Protein AF-A0AAV4INQ1-F1 (afdb_monomer_lite)

Foldseek 3Di:
DDDDDDPPDDDPDDDPDCLLQAWDDWPPQWDDPDRNDIAGHDPDDAKDFAIHRPDDDDDDDDDDDDDDDPVRCPQWRKDWDFDPPQDGMDSGNDNRAQCCQGGWIQGPNVCWTHHVNDTDRDPPPPPPPPPDD

Structure (mmCIF, N/CA/C/O backbone):
data_AF-A0AAV4INQ1-F1
#
_entry.id   AF-A0AAV4INQ1-F1
#
loop_
_atom_site.group_PDB
_atom_site.id
_atom_site.type_symbol
_atom_site.label_atom_id
_atom_site.label_alt_id
_atom_site.label_comp_id
_atom_site.label_asym_id
_atom_site.label_entity_id
_atom_site.label_seq_id
_atom_site.pdbx_PDB_ins_code
_atom_site.Cartn_x
_atom_site.Cartn_y
_atom_site.Cartn_z
_atom_site.occupancy
_atom_site.B_iso_or_equiv
_atom_site.auth_seq_id
_atom_site.auth_comp_id
_atom_site.auth_asym_id
_atom_site.auth_atom_id
_atom_site.pdbx_PDB_model_num
ATOM 1 N N . MET A 1 1 ? -15.181 -29.969 33.928 1.00 48.62 1 MET A N 1
ATOM 2 C CA . MET A 1 1 ? -15.415 -28.558 33.543 1.00 48.62 1 MET A CA 1
ATOM 3 C C . MET A 1 1 ? -14.332 -28.160 32.555 1.00 48.62 1 MET A C 1
ATOM 5 O O . MET A 1 1 ? -13.184 -28.479 32.823 1.00 48.62 1 MET A O 1
ATOM 9 N N . LYS A 1 2 ? -14.670 -27.547 31.413 1.00 56.66 2 LYS A N 1
ATOM 10 C CA . LYS A 1 2 ? -13.662 -26.930 30.534 1.00 56.66 2 LYS A CA 1
ATOM 11 C C . LYS A 1 2 ? -13.287 -25.576 31.133 1.00 56.66 2 LYS A C 1
ATOM 13 O O . LYS A 1 2 ? -14.188 -24.839 31.527 1.00 56.66 2 LYS A O 1
ATOM 18 N N . GLU A 1 3 ? -11.996 -25.284 31.237 1.00 66.19 3 GLU A N 1
ATOM 19 C CA . GLU A 1 3 ? -11.532 -23.967 31.675 1.00 66.19 3 GLU A CA 1
ATOM 20 C C . GLU A 1 3 ? -12.057 -22.870 30.733 1.00 66.19 3 GLU A C 1
ATOM 22 O O . GLU A 1 3 ? -12.181 -23.105 29.524 1.00 66.19 3 GLU A O 1
ATOM 27 N N . PRO A 1 4 ? -12.407 -21.686 31.266 1.00 72.81 4 PRO A N 1
ATOM 28 C CA . PRO A 1 4 ? -12.850 -20.572 30.447 1.00 72.81 4 PRO A CA 1
ATOM 29 C C . PRO A 1 4 ? -11.717 -20.125 29.523 1.00 72.81 4 PRO A C 1
ATOM 31 O O . PRO A 1 4 ? -10.569 -19.976 29.939 1.00 72.81 4 PRO A O 1
ATOM 34 N N . VAL A 1 5 ? -12.061 -19.900 28.256 1.00 66.94 5 VAL A N 1
ATOM 35 C CA . VAL A 1 5 ? -11.129 -19.402 27.244 1.00 66.94 5 VAL A CA 1
ATOM 36 C C . VAL A 1 5 ? -10.554 -18.062 27.728 1.00 66.94 5 VAL A C 1
ATOM 38 O O . VAL A 1 5 ? -11.329 -17.139 27.993 1.00 66.94 5 VAL A O 1
ATOM 41 N N . PRO A 1 6 ? -9.223 -17.926 27.872 1.00 73.44 6 PRO A N 1
ATOM 42 C CA . PRO A 1 6 ? -8.619 -16.681 28.319 1.00 73.44 6 PRO A CA 1
ATOM 43 C C . PRO A 1 6 ? -8.986 -15.499 27.416 1.00 73.44 6 PRO A C 1
ATOM 45 O O . PRO A 1 6 ? -9.031 -15.636 26.196 1.00 73.44 6 PRO A O 1
ATOM 48 N N . MET A 1 7 ? -9.145 -14.309 28.002 1.00 60.28 7 MET A N 1
ATOM 49 C CA . MET A 1 7 ? -9.526 -13.060 27.310 1.00 60.28 7 MET A CA 1
ATOM 50 C C . MET A 1 7 ? -8.596 -12.647 26.149 1.00 60.28 7 MET A C 1
ATOM 52 O O . MET A 1 7 ? -8.929 -11.757 25.370 1.00 60.28 7 MET A O 1
ATOM 56 N N . TRP A 1 8 ? -7.412 -13.253 26.044 1.00 64.12 8 TRP A N 1
ATOM 57 C CA . TRP A 1 8 ? -6.450 -13.011 24.968 1.00 64.12 8 TRP A CA 1
ATOM 58 C C . TRP A 1 8 ? -6.612 -13.959 23.769 1.00 64.12 8 TRP A C 1
ATOM 60 O O . TRP A 1 8 ? -5.996 -13.720 22.730 1.00 64.12 8 TRP A O 1
ATOM 70 N N . ILE A 1 9 ? -7.441 -15.002 23.878 1.00 61.09 9 ILE A N 1
ATOM 71 C CA . ILE A 1 9 ? -7.803 -15.874 22.759 1.00 61.09 9 ILE A CA 1
ATOM 72 C C . ILE A 1 9 ? -9.001 -15.2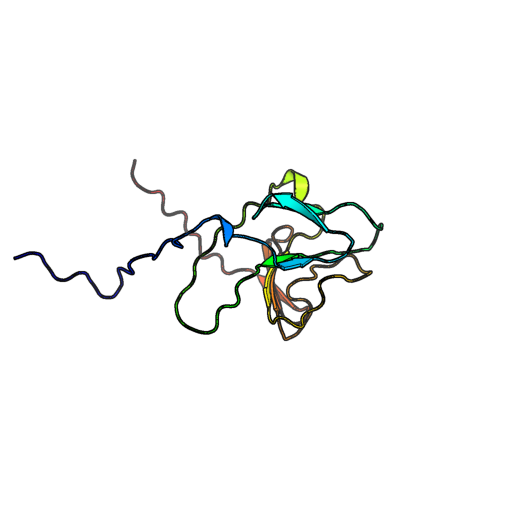47 22.046 1.00 61.09 9 ILE A C 1
ATOM 74 O O . ILE A 1 9 ? -10.152 -15.368 22.461 1.00 61.09 9 ILE A O 1
ATOM 78 N N . TYR A 1 10 ? -8.716 -14.555 20.948 1.00 61.41 10 TYR A N 1
ATOM 79 C CA . TYR A 1 10 ? -9.739 -14.033 20.054 1.00 61.41 10 TYR A CA 1
ATOM 80 C C . TYR A 1 10 ? -10.161 -15.141 19.088 1.00 61.41 10 TYR A C 1
ATOM 82 O O . TYR A 1 10 ? -9.317 -15.754 18.435 1.00 61.41 10 TYR A O 1
ATOM 90 N N . THR A 1 11 ? -11.466 -15.387 18.960 1.00 61.94 11 THR A N 1
ATOM 91 C CA . THR A 1 11 ? -11.973 -16.173 17.829 1.00 61.94 11 THR A CA 1
ATOM 92 C C . THR A 1 11 ? -11.789 -15.325 16.578 1.00 61.94 11 THR A C 1
ATOM 94 O O . THR A 1 11 ? -12.476 -14.317 16.407 1.00 61.94 11 THR A O 1
ATOM 97 N N . ALA A 1 12 ? -10.836 -15.696 15.723 1.00 60.94 12 ALA A N 1
ATOM 98 C CA . ALA A 1 12 ? -10.724 -15.100 14.404 1.00 60.94 12 ALA A CA 1
ATOM 99 C C . ALA A 1 12 ? -11.982 -15.480 13.617 1.00 60.94 12 ALA A C 1
ATOM 101 O O . ALA A 1 12 ? -12.168 -16.640 13.251 1.00 60.94 12 ALA A O 1
ATOM 102 N N . LYS A 1 13 ? -12.871 -14.511 13.393 1.00 65.19 13 LYS A N 1
ATOM 103 C CA . LYS A 1 13 ? -13.939 -14.678 12.414 1.00 65.19 13 LYS A CA 1
ATOM 104 C C . LYS A 1 13 ? -13.294 -14.572 11.041 1.00 65.19 13 LYS A C 1
ATOM 106 O O . LYS A 1 13 ? -12.927 -13.479 10.613 1.00 65.19 13 LYS A O 1
ATOM 111 N N . LEU A 1 14 ? -13.083 -15.717 10.403 1.00 63.50 14 LEU A N 1
ATOM 112 C CA . LEU A 1 14 ? -12.772 -15.740 8.982 1.00 63.50 14 LEU A CA 1
ATOM 113 C C . LEU A 1 14 ? -14.013 -15.227 8.242 1.00 63.50 14 LEU A C 1
ATOM 115 O O . LEU A 1 14 ? -15.119 -15.578 8.651 1.00 63.50 14 LEU A O 1
ATOM 119 N N . PRO A 1 15 ? -13.875 -14.368 7.224 1.00 64.56 15 PRO A N 1
ATOM 120 C CA . PRO A 1 15 ? -15.049 -13.845 6.541 1.00 64.56 15 PRO A CA 1
ATOM 121 C C . PRO A 1 15 ? -15.823 -14.970 5.853 1.00 64.56 15 PRO A C 1
ATOM 123 O O . PRO A 1 15 ? -15.225 -15.895 5.303 1.00 64.56 15 PRO A O 1
ATOM 126 N N . ASP A 1 16 ? -17.149 -14.858 5.880 1.00 66.50 16 ASP A N 1
ATOM 127 C CA . ASP A 1 16 ? -18.061 -15.933 5.483 1.00 66.50 16 ASP A CA 1
ATOM 128 C C . ASP A 1 16 ? -18.073 -16.197 3.959 1.00 66.50 16 ASP A C 1
ATOM 130 O O . ASP A 1 16 ? -18.470 -17.279 3.531 1.00 66.50 16 ASP A O 1
ATOM 134 N N . ASP A 1 17 ? -17.607 -15.240 3.135 1.00 72.69 17 ASP A N 1
ATOM 135 C CA . ASP A 1 17 ? -17.537 -15.364 1.669 1.00 72.69 17 ASP A CA 1
ATOM 136 C C . ASP A 1 17 ? -16.263 -14.717 1.066 1.00 72.69 17 ASP A C 1
ATOM 138 O O . ASP A 1 17 ? -16.128 -13.483 1.066 1.00 72.69 17 ASP A O 1
ATOM 142 N N . PRO A 1 18 ? -15.351 -15.515 0.470 1.00 67.94 18 PRO A N 1
ATOM 143 C CA . PRO A 1 18 ? -14.170 -15.031 -0.246 1.00 67.94 18 PRO A CA 1
ATOM 144 C C . PRO A 1 18 ? -14.460 -14.067 -1.408 1.00 67.94 18 PRO A C 1
ATOM 146 O O . PRO A 1 18 ? -13.568 -13.327 -1.816 1.00 67.94 18 PRO A O 1
ATOM 149 N N . SER A 1 19 ? -15.678 -14.022 -1.956 1.00 69.06 19 SER A N 1
ATOM 150 C CA . SER A 1 19 ? -16.049 -13.089 -3.034 1.00 69.06 19 SER A CA 1
ATOM 151 C C . SER A 1 19 ? -16.009 -11.614 -2.594 1.00 69.06 19 SER A C 1
ATOM 153 O O . SER A 1 19 ? -15.830 -10.703 -3.414 1.00 69.06 19 SER A O 1
ATOM 155 N N . ASN A 1 20 ? -16.100 -11.368 -1.282 1.00 74.50 20 ASN A N 1
ATOM 156 C CA . ASN A 1 20 ? -15.942 -10.044 -0.684 1.00 74.50 20 ASN A CA 1
ATOM 157 C C . ASN A 1 20 ? -14.477 -9.629 -0.527 1.00 74.50 20 ASN A C 1
ATOM 159 O O . ASN A 1 20 ? -14.196 -8.462 -0.248 1.00 74.50 20 ASN A O 1
ATOM 163 N N . HIS A 1 21 ? -13.536 -10.551 -0.744 1.00 81.38 21 HIS A N 1
ATOM 164 C CA . HIS A 1 21 ? -12.112 -10.299 -0.594 1.00 81.38 21 HIS A CA 1
ATOM 165 C C . HIS A 1 21 ? -11.545 -9.635 -1.845 1.00 81.38 21 HIS A C 1
ATOM 167 O O . HIS A 1 21 ? -10.839 -10.269 -2.630 1.00 81.38 21 HIS A O 1
ATOM 173 N N . LYS A 1 22 ? -11.871 -8.354 -2.046 1.00 88.00 22 LYS A N 1
ATOM 174 C CA . LYS A 1 22 ? -11.442 -7.618 -3.234 1.00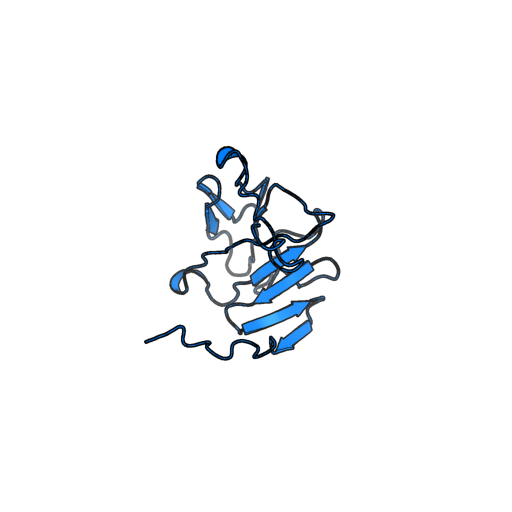 88.00 22 LYS A CA 1
ATOM 175 C C . LYS A 1 22 ? -10.996 -6.188 -2.996 1.00 88.00 22 LYS A C 1
ATOM 177 O O . LYS A 1 22 ? -11.351 -5.550 -2.010 1.00 88.00 22 LYS A O 1
ATOM 182 N N . PHE A 1 23 ? -10.229 -5.674 -3.950 1.00 91.69 23 PHE A N 1
ATOM 183 C CA . PHE A 1 23 ? -9.929 -4.248 -4.057 1.00 91.69 23 PHE A CA 1
ATOM 184 C C . PHE A 1 23 ? -11.149 -3.489 -4.605 1.00 91.69 23 PHE A C 1
ATOM 186 O O . PHE A 1 23 ? -11.872 -4.018 -5.449 1.00 91.69 23 PHE A O 1
ATOM 193 N N . ALA A 1 24 ? -11.387 -2.261 -4.129 1.00 88.88 24 ALA A N 1
ATOM 194 C CA . ALA A 1 24 ? -12.478 -1.403 -4.626 1.00 88.88 24 ALA A CA 1
ATOM 195 C C . ALA A 1 24 ? -12.005 -0.087 -5.245 1.00 88.88 24 ALA A C 1
ATOM 197 O O . ALA A 1 24 ? -12.759 0.537 -5.984 1.00 88.88 24 ALA A O 1
ATOM 198 N N . ALA A 1 25 ? -10.778 0.342 -4.954 1.00 94.25 25 ALA A N 1
ATOM 199 C CA . ALA A 1 25 ? -10.218 1.555 -5.530 1.00 94.25 25 ALA A CA 1
ATOM 200 C C . ALA A 1 25 ? -8.782 1.296 -5.979 1.00 94.25 25 ALA A C 1
ATOM 202 O O . ALA A 1 25 ? -7.999 0.682 -5.259 1.00 94.25 25 ALA A O 1
ATOM 203 N N . MET A 1 26 ? -8.443 1.742 -7.181 1.00 95.38 26 MET A N 1
ATOM 204 C CA . MET A 1 26 ? -7.156 1.509 -7.832 1.00 95.38 26 MET A CA 1
ATOM 205 C C . MET A 1 26 ? -6.834 2.719 -8.705 1.00 95.38 26 MET A C 1
ATOM 207 O O . MET A 1 26 ? -7.743 3.284 -9.314 1.00 95.38 26 MET A O 1
ATOM 211 N N . SER A 1 27 ? -5.570 3.136 -8.769 1.00 95.88 27 SER A N 1
ATOM 212 C CA . SER A 1 27 ? -5.161 4.094 -9.800 1.00 95.88 27 SER A CA 1
ATOM 213 C C . SER A 1 27 ? -5.180 3.456 -11.191 1.00 95.88 27 SER A C 1
ATOM 215 O O . SER A 1 27 ? -5.215 2.234 -11.332 1.00 95.88 27 SER A O 1
ATOM 217 N N . SER A 1 28 ? -5.101 4.284 -12.235 1.00 93.94 28 SER A N 1
ATOM 218 C CA . SER A 1 28 ? -5.029 3.828 -13.630 1.00 93.94 28 SER A CA 1
ATOM 219 C C . SER A 1 28 ? -3.784 2.989 -13.950 1.00 93.94 28 SER A C 1
ATOM 221 O O . SER A 1 28 ? -3.787 2.256 -14.935 1.00 93.94 28 SER A O 1
ATOM 223 N N . GLY A 1 29 ? -2.731 3.070 -13.128 1.00 94.50 29 GLY A N 1
ATOM 224 C CA . GLY A 1 29 ? -1.537 2.229 -13.241 1.00 94.50 29 GLY A CA 1
ATOM 225 C C . GLY A 1 29 ? -1.657 0.856 -12.579 1.00 94.50 29 GLY A C 1
ATOM 226 O O . GLY A 1 29 ? -0.702 0.083 -12.608 1.00 94.50 29 GLY A O 1
ATOM 227 N N . MET A 1 30 ? -2.799 0.516 -11.979 1.00 95.56 30 MET A N 1
ATOM 228 C CA . MET A 1 30 ? -3.034 -0.791 -11.363 1.00 95.56 30 MET A CA 1
ATOM 229 C C . MET A 1 30 ? -4.000 -1.625 -12.203 1.00 95.56 30 MET A C 1
ATOM 231 O O . MET A 1 30 ? -5.027 -1.144 -12.674 1.00 95.56 30 MET A O 1
ATOM 235 N N . GLN A 1 31 ? -3.684 -2.906 -12.342 1.00 94.88 31 GLN A N 1
ATOM 236 C CA . GLN A 1 31 ? -4.503 -3.903 -13.013 1.00 94.88 31 GLN A CA 1
ATOM 237 C C . GLN A 1 31 ? -4.928 -4.973 -12.008 1.00 94.88 31 GLN A C 1
ATOM 239 O O . GLN A 1 31 ? -4.097 -5.553 -11.307 1.00 94.88 31 GLN A O 1
ATOM 244 N N . GLN A 1 32 ? -6.224 -5.270 -11.962 1.00 93.69 32 GLN A N 1
ATOM 245 C CA . GLN A 1 32 ? -6.740 -6.392 -11.188 1.00 93.69 32 GLN A CA 1
ATOM 246 C C . GLN A 1 32 ? -6.538 -7.699 -11.958 1.00 93.69 32 GLN A C 1
ATOM 248 O O . GLN A 1 32 ? -6.953 -7.816 -13.108 1.00 93.69 32 GLN A O 1
ATOM 253 N N . LEU A 1 33 ? -5.886 -8.671 -11.320 1.00 93.75 33 LEU A N 1
ATOM 254 C CA . LEU A 1 33 ? -5.613 -9.999 -11.887 1.00 93.75 33 LEU A CA 1
ATOM 255 C C . LEU A 1 33 ? -6.497 -11.092 -11.270 1.00 93.75 33 LEU A C 1
ATOM 257 O O . LEU A 1 33 ? -6.649 -12.166 -11.840 1.00 93.75 33 LEU A O 1
ATOM 261 N N . GLY A 1 34 ? -7.084 -10.819 -10.106 1.00 89.81 34 GLY A N 1
ATOM 262 C CA . GLY A 1 34 ? -8.027 -11.690 -9.411 1.00 89.81 34 GLY A CA 1
ATOM 263 C C . GLY A 1 34 ? -8.768 -10.914 -8.319 1.00 89.81 34 GLY A C 1
ATOM 264 O O . GLY A 1 34 ? -8.512 -9.719 -8.153 1.00 89.81 34 GLY A O 1
ATOM 265 N N . PRO A 1 35 ? -9.660 -11.553 -7.540 1.00 84.56 35 PRO A N 1
ATOM 266 C CA . PRO A 1 35 ? -10.438 -10.861 -6.511 1.00 84.56 35 PRO A CA 1
ATOM 267 C C . PRO A 1 35 ? -9.543 -10.044 -5.568 1.00 84.56 35 PRO A C 1
ATOM 269 O O . PRO A 1 35 ? -9.683 -8.826 -5.486 1.00 84.56 35 PRO A O 1
ATOM 272 N N . ASN A 1 36 ? -8.522 -10.685 -5.000 1.00 89.31 36 ASN A N 1
ATOM 273 C CA . ASN A 1 36 ? -7.561 -10.132 -4.042 1.00 89.31 36 ASN A CA 1
ATOM 274 C C . ASN A 1 36 ? -6.143 -9.960 -4.620 1.00 89.31 36 ASN A C 1
ATOM 276 O O . ASN A 1 36 ? -5.186 -9.837 -3.859 1.00 89.31 36 ASN A O 1
ATOM 280 N N . THR A 1 37 ? -5.987 -9.980 -5.945 1.00 93.56 37 THR A N 1
ATOM 281 C CA . THR A 1 37 ? -4.674 -9.899 -6.602 1.00 93.56 37 THR A CA 1
ATOM 282 C C . THR A 1 37 ? -4.648 -8.733 -7.576 1.00 93.56 37 THR A C 1
ATOM 284 O O . THR A 1 37 ? -5.487 -8.638 -8.473 1.00 93.56 37 THR A O 1
ATOM 287 N N . VAL A 1 38 ? -3.655 -7.862 -7.419 1.00 95.50 38 VAL A N 1
ATOM 288 C CA . VAL A 1 38 ? -3.404 -6.720 -8.301 1.00 95.50 38 VAL A CA 1
ATOM 289 C C . VAL A 1 38 ? -1.946 -6.720 -8.736 1.00 95.50 38 VAL A C 1
ATOM 291 O O . VAL A 1 38 ? -1.065 -7.141 -7.989 1.00 95.50 38 VAL A O 1
ATOM 294 N N . ALA A 1 39 ? -1.691 -6.218 -9.935 1.00 95.06 39 ALA A N 1
ATOM 295 C CA . ALA A 1 39 ? -0.354 -5.938 -10.426 1.00 95.06 39 ALA A CA 1
ATOM 296 C C . ALA A 1 39 ? -0.294 -4.507 -10.937 1.00 95.06 39 ALA A C 1
ATOM 298 O O . ALA A 1 39 ? -1.266 -3.973 -11.469 1.00 95.06 39 ALA A O 1
ATOM 299 N N . ARG A 1 40 ? 0.869 -3.881 -10.794 1.00 93.25 40 ARG A N 1
ATOM 300 C CA . ARG A 1 40 ? 1.106 -2.588 -11.420 1.00 93.25 40 ARG A CA 1
ATOM 301 C C . ARG A 1 40 ? 1.369 -2.791 -12.912 1.00 93.25 40 ARG A C 1
ATOM 303 O O . ARG A 1 40 ? 2.281 -3.531 -13.276 1.00 93.25 40 ARG A O 1
ATOM 310 N N . HIS A 1 41 ? 0.618 -2.102 -13.762 1.00 89.38 41 HIS A N 1
ATOM 311 C CA . HIS A 1 41 ? 0.896 -1.977 -15.187 1.00 89.38 41 HIS A CA 1
ATOM 312 C C . HIS A 1 41 ? 1.649 -0.660 -15.420 1.00 89.38 41 HIS A C 1
ATOM 314 O O . HIS A 1 41 ? 1.250 0.395 -14.935 1.00 89.38 41 HIS A O 1
ATOM 320 N N . ARG A 1 42 ? 2.808 -0.710 -16.085 1.00 75.81 42 ARG A N 1
ATOM 321 C CA . ARG A 1 42 ? 3.731 0.433 -16.140 1.00 75.81 42 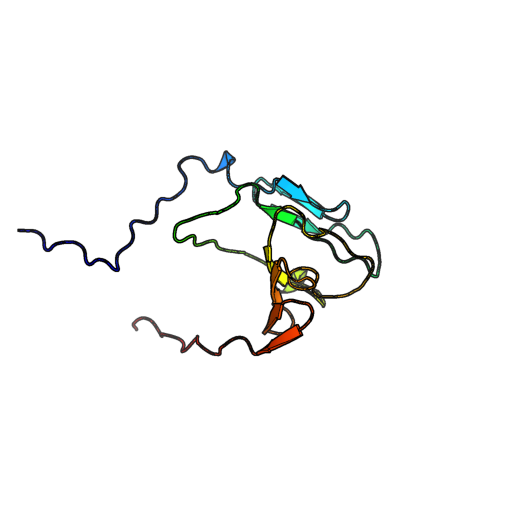ARG A CA 1
ATOM 322 C C . ARG A 1 42 ? 3.165 1.556 -17.018 1.00 75.81 42 ARG A C 1
ATOM 324 O O . ARG A 1 42 ? 3.260 1.480 -18.236 1.00 75.81 42 ARG A O 1
ATOM 331 N N . THR A 1 43 ? 2.661 2.618 -16.396 1.00 74.25 43 THR A N 1
ATOM 332 C CA . THR A 1 43 ? 2.122 3.807 -17.088 1.00 74.25 43 THR A CA 1
ATOM 333 C C . THR A 1 43 ? 3.147 4.924 -17.277 1.00 74.25 43 THR A C 1
ATOM 335 O O . THR A 1 43 ? 3.058 5.677 -18.241 1.00 74.25 43 THR A O 1
ATOM 338 N N . GLY A 1 44 ? 4.165 5.000 -16.414 1.00 82.81 44 GLY A N 1
ATOM 339 C CA . GLY A 1 44 ? 5.172 6.060 -16.454 1.00 82.81 44 GLY A CA 1
ATOM 340 C C . GLY A 1 44 ? 6.419 5.746 -15.628 1.00 82.81 44 GLY A C 1
ATOM 341 O O . GLY A 1 44 ? 6.418 4.874 -14.754 1.00 82.81 44 GLY A O 1
ATOM 342 N N . LYS A 1 45 ? 7.525 6.446 -15.927 1.00 81.81 45 LYS A N 1
ATOM 343 C CA . LYS A 1 45 ? 8.831 6.249 -15.264 1.00 81.81 45 LYS A CA 1
ATOM 344 C C . LYS A 1 45 ? 8.825 6.697 -13.799 1.00 81.81 45 LYS A C 1
ATOM 346 O O . LYS A 1 45 ? 9.517 6.083 -12.994 1.00 81.81 45 LYS A O 1
ATOM 351 N N . PHE A 1 46 ? 8.075 7.750 -13.481 1.00 89.00 46 PHE A N 1
ATOM 352 C CA . PHE A 1 46 ? 8.024 8.352 -12.144 1.00 89.00 46 PHE A CA 1
ATOM 353 C C . PHE A 1 46 ? 6.690 8.145 -11.433 1.00 89.00 46 PHE A C 1
ATOM 355 O O . PHE A 1 46 ? 6.551 8.563 -10.289 1.00 89.00 46 PHE A O 1
ATOM 362 N N . ASP A 1 47 ? 5.731 7.493 -12.081 1.00 93.25 47 ASP A N 1
ATOM 363 C CA . ASP A 1 47 ? 4.438 7.222 -11.472 1.00 93.25 47 ASP A CA 1
ATOM 364 C C . ASP A 1 47 ? 4.599 6.200 -10.346 1.00 93.25 47 ASP A C 1
ATOM 366 O O . ASP A 1 47 ? 5.228 5.151 -10.527 1.00 93.25 47 ASP A O 1
ATOM 370 N N . THR A 1 48 ? 4.000 6.506 -9.200 1.00 95.06 48 THR A N 1
ATOM 371 C CA . THR A 1 48 ? 3.760 5.549 -8.123 1.00 95.06 48 THR A CA 1
ATOM 372 C C . THR A 1 48 ? 2.259 5.342 -8.005 1.00 95.06 48 THR A C 1
ATOM 374 O O . THR A 1 48 ? 1.504 6.309 -7.949 1.00 95.06 48 THR A O 1
ATOM 377 N N . ASP A 1 49 ? 1.844 4.083 -7.937 1.00 96.31 49 ASP A N 1
ATOM 378 C CA . ASP A 1 49 ? 0.453 3.650 -8.018 1.00 96.31 49 ASP A CA 1
ATOM 379 C C . ASP A 1 49 ? 0.075 2.801 -6.807 1.00 96.31 49 ASP A C 1
ATOM 381 O O . ASP A 1 49 ? 0.921 2.110 -6.233 1.00 96.31 49 ASP A O 1
ATOM 385 N N . ALA A 1 50 ? -1.196 2.846 -6.418 1.00 96.69 50 ALA A N 1
ATOM 386 C CA . ALA A 1 50 ? -1.728 2.093 -5.296 1.00 96.69 50 ALA A CA 1
ATOM 387 C C . ALA A 1 50 ? -3.128 1.542 -5.580 1.00 96.69 50 ALA A C 1
ATOM 389 O O . ALA A 1 50 ? -3.898 2.050 -6.399 1.00 96.69 50 ALA A O 1
ATOM 390 N N . ALA A 1 51 ? -3.455 0.499 -4.827 1.00 96.56 51 ALA A N 1
ATOM 391 C CA . ALA A 1 51 ? -4.774 -0.099 -4.739 1.00 96.56 51 ALA A CA 1
ATOM 392 C C . ALA A 1 51 ? -5.222 -0.102 -3.272 1.00 96.56 51 ALA A C 1
ATOM 394 O O . ALA A 1 51 ? -4.397 -0.240 -2.367 1.00 96.56 51 ALA A O 1
ATOM 395 N N . ARG A 1 52 ? -6.527 0.029 -3.030 1.00 96.25 52 ARG A N 1
ATOM 396 C CA . ARG A 1 52 ? -7.144 -0.033 -1.705 1.00 96.25 52 ARG A CA 1
ATOM 397 C C . ARG A 1 52 ? -8.191 -1.134 -1.648 1.00 96.25 52 ARG A C 1
ATOM 399 O O . ARG A 1 52 ? -8.995 -1.310 -2.569 1.00 96.25 52 ARG A O 1
ATOM 406 N N . TRP A 1 53 ? -8.155 -1.865 -0.541 1.00 94.19 53 TRP A N 1
ATOM 407 C CA . TRP A 1 53 ? -9.150 -2.870 -0.205 1.00 94.19 53 TRP A CA 1
ATOM 408 C C . TRP A 1 53 ? -10.566 -2.290 -0.182 1.00 94.19 53 TRP A C 1
ATOM 410 O O . TRP A 1 53 ? -10.744 -1.101 0.083 1.00 94.19 53 TRP A O 1
ATOM 420 N N . LYS A 1 54 ? -11.561 -3.132 -0.469 1.00 91.00 54 LYS A N 1
ATOM 421 C CA . LYS A 1 54 ? -12.974 -2.749 -0.491 1.00 91.00 54 LYS A CA 1
ATOM 422 C C . LYS A 1 54 ? -13.508 -2.349 0.874 1.00 91.00 54 LYS A C 1
ATOM 424 O O . LYS A 1 54 ? -14.206 -1.347 0.978 1.00 91.00 54 LYS A O 1
ATOM 429 N N . GLU A 1 55 ? -13.200 -3.142 1.889 1.00 87.56 55 GLU A N 1
ATOM 430 C CA . GLU A 1 55 ? -13.786 -2.967 3.213 1.00 87.56 55 GLU A CA 1
ATOM 431 C C . GLU A 1 55 ? -12.958 -1.997 4.062 1.00 87.56 55 GLU A C 1
ATOM 433 O O . GLU A 1 55 ? -11.734 -2.118 4.166 1.00 87.56 55 GLU A O 1
ATOM 438 N N . GLY A 1 56 ? -13.646 -1.034 4.674 1.00 90.12 56 GLY A N 1
ATOM 439 C CA . GLY A 1 56 ? -13.085 -0.138 5.678 1.00 90.12 56 GLY A CA 1
ATOM 440 C C . GLY A 1 56 ? -13.336 -0.674 7.085 1.00 90.12 56 GLY A C 1
ATOM 441 O O . GLY A 1 56 ? -14.379 -1.261 7.363 1.00 90.12 56 GLY A O 1
ATOM 442 N N . PHE A 1 57 ? -12.396 -0.437 7.996 1.00 90.31 57 PHE A N 1
ATOM 443 C CA . PHE A 1 57 ? -12.492 -0.894 9.380 1.00 90.31 57 PHE A CA 1
ATOM 444 C C . PHE A 1 57 ? -12.584 0.302 10.331 1.00 90.31 57 PHE A C 1
ATOM 446 O O . PHE A 1 57 ? -11.698 1.154 10.331 1.00 90.31 57 PHE A O 1
ATOM 453 N N . SER A 1 58 ? -13.638 0.364 11.152 1.00 92.62 58 SER A N 1
ATOM 454 C CA . SER A 1 58 ? -13.882 1.470 12.099 1.00 92.62 58 SER A CA 1
ATOM 455 C C . SER A 1 58 ? -13.760 1.075 13.575 1.00 92.62 58 SER A C 1
ATOM 457 O O . SER A 1 58 ? -13.587 1.939 14.431 1.00 92.62 58 SER A O 1
ATOM 459 N N . SER A 1 59 ? -13.846 -0.220 13.896 1.00 88.75 59 SER A N 1
ATOM 460 C CA . SER A 1 59 ? -13.747 -0.740 15.265 1.00 88.75 59 SER A CA 1
ATOM 461 C C . SER A 1 59 ? -13.288 -2.199 15.282 1.00 88.75 59 SER A C 1
ATOM 463 O O . SER A 1 59 ? -13.362 -2.886 14.265 1.00 88.75 59 SER A O 1
ATOM 465 N N . GLY A 1 60 ? -12.816 -2.681 16.436 1.00 87.00 60 GLY A N 1
ATOM 466 C CA . GLY A 1 60 ? -12.320 -4.050 16.608 1.00 87.00 60 GLY A CA 1
ATOM 467 C C . GLY A 1 60 ? -10.851 -4.240 16.211 1.00 87.00 60 GLY A C 1
ATOM 468 O O . GLY A 1 60 ? -10.143 -3.288 15.884 1.00 87.00 60 GLY A O 1
ATOM 469 N N . LYS A 1 61 ? -10.377 -5.489 16.284 1.00 85.31 61 LYS A N 1
ATOM 470 C CA . LYS A 1 61 ? -9.035 -5.890 15.840 1.00 85.31 61 LYS A CA 1
ATOM 471 C C . LYS A 1 61 ? -9.148 -6.638 14.520 1.00 85.31 61 LYS A C 1
ATOM 473 O O . LYS A 1 61 ? -9.893 -7.609 14.440 1.00 85.31 61 LYS A O 1
ATOM 478 N N . HIS A 1 62 ? -8.363 -6.214 13.536 1.00 85.00 62 HIS A N 1
ATOM 479 C CA . HIS A 1 62 ? -8.333 -6.800 12.198 1.00 85.00 62 HIS A CA 1
ATOM 480 C C . HIS A 1 62 ? -6.913 -7.221 11.864 1.00 85.00 62 HIS A C 1
ATOM 482 O O . HIS A 1 62 ? -5.962 -6.492 12.148 1.00 85.00 62 HIS A O 1
ATOM 488 N N . VAL A 1 63 ? -6.778 -8.402 11.274 1.00 86.62 63 VAL A N 1
ATOM 489 C CA . VAL A 1 63 ? -5.501 -8.956 10.830 1.00 86.62 63 VAL A CA 1
ATOM 490 C C . VAL A 1 63 ? -5.664 -9.352 9.374 1.00 86.62 63 VAL A C 1
ATOM 492 O O . VAL A 1 63 ? -6.650 -9.985 9.009 1.00 86.62 63 VAL A O 1
ATOM 495 N N . PHE A 1 64 ? -4.700 -8.964 8.550 1.00 86.56 64 PHE A N 1
ATOM 496 C CA . PHE A 1 64 ? -4.649 -9.319 7.141 1.00 86.56 64 PHE A CA 1
ATOM 497 C C . PHE A 1 64 ? -3.217 -9.675 6.755 1.00 86.56 64 PHE A C 1
ATOM 499 O O . PHE A 1 64 ? -2.253 -9.204 7.363 1.00 86.56 64 PHE A O 1
ATOM 506 N N . GLU A 1 65 ? -3.091 -10.502 5.726 1.00 89.81 65 GLU A N 1
ATOM 507 C CA . GLU A 1 65 ? -1.817 -10.861 5.122 1.00 89.81 65 GLU A CA 1
ATOM 508 C C . GLU A 1 65 ? -1.667 -10.151 3.776 1.00 89.81 65 GLU A C 1
ATOM 510 O O . GLU A 1 65 ? -2.624 -10.035 3.010 1.00 89.81 65 GLU A O 1
ATOM 515 N N . VAL A 1 66 ? -0.453 -9.680 3.484 1.00 92.62 66 VAL A N 1
ATOM 516 C CA . VAL A 1 66 ? -0.098 -9.147 2.166 1.00 92.62 66 VAL A CA 1
ATOM 517 C C . VAL A 1 66 ? 1.064 -9.948 1.607 1.00 92.62 66 VAL A C 1
ATOM 519 O O . VAL A 1 66 ? 2.187 -9.877 2.112 1.00 92.62 66 VAL A O 1
ATOM 522 N N . VAL A 1 67 ? 0.811 -10.657 0.511 1.00 93.94 67 VAL A N 1
ATOM 523 C CA . VAL A 1 67 ? 1.857 -11.315 -0.270 1.00 93.94 67 VAL A CA 1
ATOM 524 C C . VAL A 1 67 ? 2.347 -10.341 -1.335 1.00 93.94 67 VAL A C 1
ATOM 526 O O . VAL A 1 67 ? 1.680 -10.107 -2.337 1.00 93.94 67 VAL A O 1
ATOM 529 N N . PHE A 1 68 ? 3.531 -9.766 -1.114 1.00 95.00 68 PHE A N 1
ATOM 530 C CA . PHE A 1 68 ? 4.199 -8.899 -2.088 1.00 95.00 68 PHE A CA 1
ATOM 531 C C . PHE A 1 68 ? 5.563 -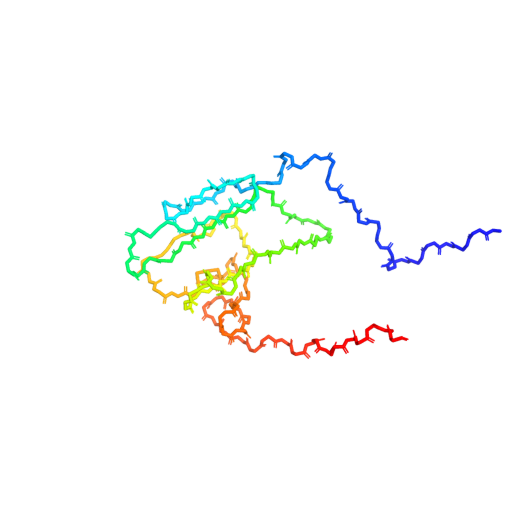9.502 -2.472 1.00 95.00 68 PHE A C 1
ATOM 533 O O . PHE A 1 68 ? 6.541 -9.311 -1.729 1.00 95.00 68 PHE A O 1
ATOM 540 N N . PRO A 1 69 ? 5.655 -10.245 -3.597 1.00 94.25 69 PRO A N 1
ATOM 541 C CA . PRO A 1 69 ? 6.880 -10.921 -4.022 1.00 94.25 69 PRO A CA 1
ATOM 542 C C . PRO A 1 69 ? 8.074 -9.970 -4.129 1.00 94.25 69 PRO A C 1
ATOM 544 O O . PRO A 1 69 ? 7.965 -8.898 -4.719 1.00 94.25 69 PRO A O 1
ATOM 547 N N . VAL A 1 70 ? 9.236 -10.365 -3.594 1.00 92.31 70 VAL A N 1
ATOM 548 C CA . VAL A 1 70 ? 10.452 -9.522 -3.572 1.00 92.31 70 VAL A CA 1
ATOM 549 C C . VAL A 1 70 ? 10.842 -9.055 -4.978 1.00 92.31 70 VAL A C 1
ATOM 551 O O . VAL A 1 70 ? 11.143 -7.878 -5.162 1.00 92.31 70 VAL A O 1
ATOM 554 N N . ALA A 1 71 ? 10.752 -9.944 -5.971 1.00 93.69 71 ALA A N 1
ATOM 555 C CA . ALA A 1 71 ? 11.064 -9.646 -7.370 1.00 93.69 71 ALA A CA 1
ATOM 556 C C . ALA A 1 71 ? 10.150 -8.577 -8.005 1.00 93.69 71 ALA A C 1
ATOM 558 O O . ALA A 1 71 ? 10.497 -8.019 -9.040 1.00 93.69 71 ALA A O 1
ATOM 559 N N . GLN A 1 72 ? 9.000 -8.273 -7.393 1.00 92.81 72 GLN A N 1
ATOM 560 C CA . GLN A 1 72 ? 8.001 -7.333 -7.913 1.00 92.81 72 GLN A CA 1
ATOM 561 C C . GLN A 1 72 ? 7.923 -6.013 -7.125 1.00 92.81 72 GLN A C 1
ATOM 563 O O . GLN A 1 72 ? 7.124 -5.149 -7.472 1.00 92.81 72 GLN A O 1
ATOM 568 N N . ARG A 1 73 ? 8.738 -5.821 -6.077 1.00 92.31 73 ARG A N 1
ATOM 569 C CA . ARG A 1 73 ? 8.679 -4.618 -5.217 1.00 92.31 73 ARG A CA 1
ATOM 570 C C . ARG A 1 73 ? 9.276 -3.365 -5.856 1.00 92.31 73 ARG A C 1
ATOM 572 O O . ARG A 1 73 ? 8.847 -2.257 -5.558 1.00 92.31 73 ARG A O 1
ATOM 579 N N . GLY A 1 74 ? 10.285 -3.526 -6.710 1.00 89.56 74 GLY A N 1
ATOM 580 C CA . GLY A 1 74 ? 11.050 -2.391 -7.229 1.00 89.56 74 GLY A CA 1
ATOM 581 C C . GLY A 1 74 ? 11.684 -1.544 -6.113 1.00 89.56 74 GLY A C 1
ATOM 582 O O . GLY A 1 74 ? 12.010 -2.041 -5.034 1.00 89.56 74 GLY A O 1
ATOM 583 N N . ILE A 1 75 ? 11.874 -0.251 -6.382 1.00 90.75 75 ILE A N 1
ATOM 584 C CA . ILE A 1 75 ? 12.565 0.678 -5.467 1.00 90.75 75 ILE A CA 1
ATOM 585 C C . ILE A 1 75 ? 11.676 1.224 -4.340 1.00 90.75 75 ILE A C 1
ATOM 587 O O . ILE A 1 75 ? 12.194 1.564 -3.280 1.00 90.75 75 ILE A O 1
ATOM 591 N N . HIS A 1 76 ? 10.356 1.257 -4.539 1.00 92.62 76 HIS A N 1
ATOM 592 C CA . HIS A 1 76 ? 9.381 1.656 -3.527 1.00 92.62 76 HIS A CA 1
ATOM 593 C C . HIS A 1 76 ? 8.226 0.660 -3.511 1.00 92.62 76 HIS A C 1
ATOM 595 O O . HIS A 1 76 ? 7.470 0.563 -4.474 1.00 92.62 76 HIS A O 1
ATOM 601 N N . ALA A 1 77 ? 8.076 -0.044 -2.392 1.00 94.81 77 ALA A N 1
ATOM 602 C CA . ALA A 1 77 ? 6.976 -0.964 -2.152 1.00 94.81 77 ALA A CA 1
ATOM 603 C C . ALA A 1 77 ? 6.426 -0.711 -0.755 1.00 94.81 77 ALA A C 1
ATOM 605 O O . ALA A 1 77 ? 7.000 -1.169 0.228 1.00 94.81 77 ALA A O 1
ATOM 606 N N . SER A 1 78 ? 5.319 0.022 -0.660 1.00 95.88 78 SER A N 1
ATOM 607 C CA . SER A 1 78 ? 4.687 0.340 0.621 1.00 95.88 78 SER A CA 1
ATOM 608 C C . SER A 1 78 ? 3.357 -0.387 0.778 1.00 95.88 78 SER A C 1
ATOM 610 O O . SER A 1 78 ? 2.574 -0.491 -0.162 1.00 95.88 78 SER A O 1
ATOM 612 N N . VAL A 1 79 ? 3.116 -0.904 1.981 1.00 96.81 79 VAL A N 1
ATOM 613 C CA . VAL A 1 79 ? 1.856 -1.544 2.387 1.00 96.81 79 VAL A CA 1
ATOM 614 C C . VAL A 1 79 ? 1.385 -0.906 3.683 1.00 96.81 79 VAL A C 1
ATOM 616 O O . VAL A 1 79 ? 2.205 -0.563 4.536 1.00 96.81 79 VAL A O 1
ATOM 619 N N . GLY A 1 80 ? 0.082 -0.714 3.848 1.00 95.94 80 GLY A N 1
ATOM 620 C CA . GLY A 1 80 ? -0.405 0.025 5.001 1.00 95.94 80 GLY A CA 1
ATOM 621 C C . GLY A 1 80 ? -1.902 0.256 5.015 1.00 95.94 80 GLY A C 1
ATOM 622 O O . GLY A 1 80 ? -2.664 -0.422 4.331 1.00 95.94 80 GLY A O 1
ATOM 623 N N . VAL A 1 81 ? -2.296 1.240 5.812 1.00 97.12 81 VAL A N 1
ATOM 624 C CA . VAL A 1 81 ? -3.682 1.656 6.017 1.00 97.12 81 VAL A CA 1
ATOM 625 C C . VAL A 1 81 ? -3.813 3.150 5.752 1.00 97.12 81 VAL A C 1
ATOM 627 O O . VAL A 1 81 ? -2.862 3.919 5.914 1.00 97.12 81 VAL A O 1
ATOM 630 N N . GLY A 1 82 ? -5.000 3.582 5.352 1.00 96.25 82 GLY A N 1
ATOM 631 C CA . GLY A 1 82 ? -5.307 4.992 5.171 1.00 96.25 82 GLY A CA 1
ATOM 632 C C . GLY A 1 82 ? -6.794 5.220 4.975 1.00 96.25 82 GLY A C 1
ATOM 633 O O . GLY A 1 82 ? -7.549 4.274 4.755 1.00 96.25 82 GLY A O 1
ATOM 634 N N . HIS A 1 83 ? -7.197 6.482 5.069 1.00 96.12 83 HIS A N 1
ATOM 635 C CA . HIS A 1 83 ? -8.577 6.893 4.829 1.00 96.12 83 HIS A CA 1
ATOM 636 C C . HIS A 1 83 ? -8.978 6.670 3.362 1.00 96.12 83 HIS A C 1
ATOM 638 O O . HIS A 1 83 ? -8.138 6.511 2.473 1.00 96.12 83 HIS A O 1
ATOM 644 N N . ASP A 1 84 ? -10.277 6.669 3.096 1.00 94.44 84 ASP A N 1
ATOM 645 C CA . ASP A 1 84 ? -10.857 6.494 1.762 1.00 94.44 84 ASP A CA 1
ATOM 646 C C . ASP A 1 84 ? -10.492 7.617 0.766 1.00 94.44 84 ASP A C 1
ATOM 648 O O . ASP A 1 84 ? -10.445 7.409 -0.447 1.00 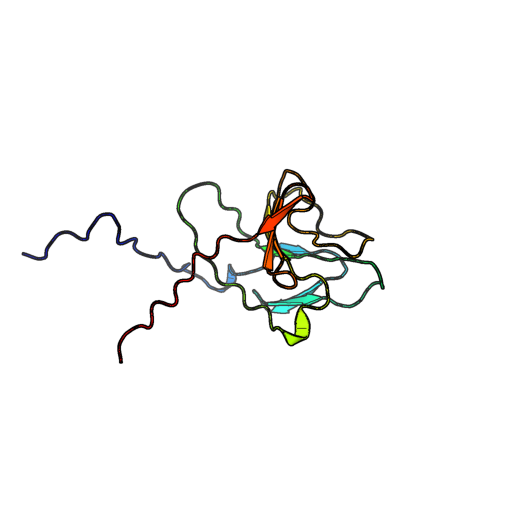94.44 84 ASP A O 1
ATOM 652 N N . ASN A 1 85 ? -10.153 8.798 1.264 1.00 93.00 85 ASN A N 1
ATOM 653 C CA . ASN A 1 85 ? -9.808 9.961 0.455 1.00 93.00 85 ASN A CA 1
ATOM 654 C C . ASN A 1 85 ? -8.311 10.095 0.129 1.00 93.00 85 ASN A C 1
ATOM 656 O O . ASN A 1 85 ? -7.930 11.043 -0.558 1.00 93.00 85 ASN A O 1
ATOM 660 N N . VAL A 1 86 ? -7.443 9.181 0.591 1.00 96.00 86 VAL A N 1
ATOM 661 C CA . VAL A 1 86 ? -6.005 9.312 0.299 1.00 96.00 86 VAL A CA 1
ATOM 662 C C . VAL A 1 86 ? -5.713 9.080 -1.191 1.00 96.00 86 VAL A C 1
ATOM 664 O O . VAL A 1 86 ? -6.328 8.193 -1.790 1.00 96.00 86 VAL A O 1
ATOM 667 N N . PRO A 1 87 ? -4.761 9.814 -1.799 1.00 95.81 87 PRO A N 1
ATOM 668 C CA . PRO A 1 87 ? -4.405 9.621 -3.202 1.00 95.81 87 PRO A CA 1
ATOM 669 C C . PRO A 1 87 ? -3.927 8.196 -3.488 1.00 95.81 87 PRO A C 1
ATOM 671 O O . PRO A 1 87 ? -3.157 7.623 -2.715 1.00 95.81 87 PRO A O 1
ATOM 674 N N . LEU A 1 88 ? -4.346 7.648 -4.629 1.00 96.94 88 LEU A N 1
ATOM 675 C CA . LEU A 1 88 ? -3.894 6.340 -5.116 1.00 96.94 88 LEU A CA 1
ATOM 676 C C . LEU A 1 88 ? -2.810 6.437 -6.190 1.00 96.94 88 LEU A C 1
ATOM 678 O O . LEU A 1 88 ? -2.306 5.417 -6.641 1.00 96.94 88 LEU A O 1
ATOM 682 N N . THR A 1 89 ? -2.426 7.647 -6.592 1.00 95.94 89 THR A N 1
ATOM 683 C CA . THR A 1 89 ? -1.326 7.861 -7.531 1.00 95.94 89 THR A CA 1
ATOM 684 C C . THR A 1 89 ? -0.586 9.157 -7.226 1.00 95.94 89 THR A C 1
ATOM 686 O O . THR A 1 89 ? -1.149 10.090 -6.647 1.00 95.94 89 THR A O 1
ATOM 689 N N . VAL A 1 90 ? 0.685 9.210 -7.610 1.00 95.31 90 VAL A N 1
ATOM 690 C CA . VAL A 1 90 ? 1.498 10.427 -7.638 1.00 95.31 90 VAL A CA 1
ATOM 691 C C . VAL A 1 90 ? 2.534 10.313 -8.752 1.00 95.31 90 VAL A C 1
ATOM 693 O O . VAL A 1 90 ? 3.169 9.270 -8.913 1.00 95.31 90 VAL A O 1
ATOM 696 N N . ASN A 1 91 ? 2.766 11.401 -9.487 1.00 95.44 91 ASN A N 1
ATOM 697 C CA . ASN A 1 91 ? 3.870 11.489 -10.445 1.00 95.44 91 ASN A CA 1
ATOM 698 C C . ASN A 1 91 ? 5.175 11.844 -9.712 1.00 95.44 91 ASN A C 1
ATOM 700 O O . ASN A 1 91 ? 5.709 12.949 -9.807 1.00 95.44 91 ASN A O 1
ATOM 704 N N . LYS A 1 92 ? 5.623 10.927 -8.856 1.00 94.06 92 LYS A N 1
ATOM 705 C CA . LYS A 1 92 ? 6.892 10.998 -8.133 1.00 94.06 92 LYS A CA 1
ATOM 706 C C . LYS A 1 92 ? 7.272 9.595 -7.672 1.00 94.06 92 LYS A C 1
ATOM 708 O O . LYS A 1 92 ? 6.443 8.890 -7.103 1.00 94.06 92 LYS A O 1
ATOM 713 N N . SER A 1 93 ? 8.536 9.216 -7.844 1.00 91.88 93 SER A N 1
ATOM 714 C CA . SER A 1 93 ? 9.069 7.957 -7.312 1.00 91.88 93 SER A CA 1
ATOM 715 C C . SER A 1 93 ? 9.268 8.081 -5.801 1.00 91.88 93 SER A C 1
ATOM 717 O O . SER A 1 93 ? 10.289 8.606 -5.360 1.00 91.88 93 SER A O 1
ATOM 719 N N . ILE A 1 94 ? 8.272 7.665 -5.016 1.00 93.75 94 ILE A N 1
ATOM 720 C CA . ILE A 1 94 ? 8.278 7.716 -3.547 1.00 93.75 94 ILE A CA 1
ATOM 721 C C . ILE A 1 94 ? 7.485 6.547 -2.958 1.00 93.75 94 ILE A C 1
ATOM 723 O O . ILE A 1 94 ? 6.717 5.890 -3.652 1.00 93.75 94 ILE A O 1
ATOM 727 N N . SER A 1 95 ? 7.583 6.342 -1.644 1.00 94.69 95 SER A N 1
ATOM 728 C CA . SER A 1 95 ? 6.582 5.553 -0.921 1.00 94.69 95 SER A CA 1
ATOM 729 C C . SER A 1 95 ? 5.277 6.332 -0.807 1.00 94.69 95 SER A C 1
ATOM 731 O O . SER A 1 95 ? 5.176 7.224 0.027 1.00 94.69 95 SER A O 1
ATOM 733 N N . LEU A 1 96 ? 4.302 6.025 -1.668 1.00 95.81 96 LEU A N 1
ATOM 734 C CA . LEU A 1 96 ? 3.017 6.728 -1.734 1.00 95.81 96 LEU A CA 1
ATOM 735 C C . LEU A 1 96 ? 2.173 6.535 -0.465 1.00 95.81 96 LEU A C 1
ATOM 737 O O . LEU A 1 96 ? 1.701 7.514 0.118 1.00 95.81 96 LEU A O 1
ATOM 741 N N . VAL A 1 97 ? 1.999 5.290 -0.009 1.00 97.00 97 VAL A N 1
ATOM 742 C CA . VAL A 1 97 ? 1.263 5.015 1.232 1.00 97.00 97 VAL A CA 1
ATOM 743 C C . VAL A 1 97 ? 2.112 5.506 2.406 1.00 97.00 97 VAL A C 1
ATOM 745 O O . VAL A 1 97 ? 3.295 5.186 2.509 1.00 97.00 97 VAL A O 1
ATOM 748 N N . GLY A 1 98 ? 1.528 6.320 3.285 1.00 96.38 98 GLY A N 1
ATOM 749 C CA . GLY A 1 98 ? 2.249 7.006 4.360 1.00 96.38 98 GLY A CA 1
ATOM 750 C C . GLY A 1 98 ? 2.802 8.385 3.974 1.00 96.38 98 GLY A C 1
ATOM 751 O O . GLY A 1 98 ? 3.291 9.103 4.845 1.00 96.38 98 GLY A O 1
ATOM 752 N N . ASN A 1 99 ? 2.692 8.826 2.715 1.00 96.44 99 ASN A N 1
ATOM 753 C CA . ASN A 1 99 ? 3.156 10.156 2.287 1.00 96.44 99 ASN A CA 1
ATOM 754 C C . ASN A 1 99 ? 2.159 11.296 2.578 1.00 96.44 99 ASN A C 1
ATOM 756 O O . ASN A 1 99 ? 2.292 12.404 2.066 1.00 96.44 99 ASN A O 1
ATOM 760 N N . CYS A 1 100 ? 1.138 11.047 3.394 1.00 96.56 100 CYS A N 1
ATOM 761 C CA . CYS A 1 100 ? 0.208 12.065 3.872 1.00 96.56 100 CYS A CA 1
ATOM 762 C C . CYS A 1 100 ? -0.136 11.822 5.346 1.00 96.56 100 CYS A C 1
ATOM 764 O O . CYS A 1 100 ? 0.245 10.807 5.930 1.00 96.56 100 CYS A O 1
ATOM 766 N N . LYS A 1 101 ? -0.874 12.754 5.956 1.00 97.50 101 LYS A N 1
ATOM 767 C CA . LYS A 1 101 ? -1.316 12.646 7.357 1.00 97.50 101 LYS A CA 1
ATOM 768 C C . LYS A 1 101 ? -2.430 11.611 7.573 1.00 97.50 101 LYS A C 1
ATOM 770 O O . LYS A 1 101 ? -2.709 11.260 8.709 1.00 97.50 101 LYS A O 1
ATOM 775 N N . GLN A 1 102 ? -3.063 11.138 6.502 1.00 97.81 102 GLN A N 1
ATOM 776 C CA . GLN A 1 102 ? -4.225 10.240 6.538 1.00 97.81 102 GLN A CA 1
ATOM 777 C C . GLN A 1 102 ? -3.870 8.787 6.182 1.00 97.81 102 GLN A C 1
ATOM 779 O O . GLN A 1 102 ? -4.763 7.969 5.971 1.00 97.81 102 GLN A O 1
ATOM 784 N N . SER A 1 103 ? -2.578 8.460 6.072 1.00 97.94 103 SER A N 1
ATOM 785 C CA . SER A 1 103 ? -2.107 7.093 5.834 1.00 97.94 103 SER A CA 1
ATOM 786 C C . SER A 1 103 ? -0.846 6.771 6.633 1.00 97.94 103 SER A C 1
ATOM 788 O O . SER A 1 103 ? -0.073 7.656 7.015 1.00 97.94 103 SER A O 1
ATOM 790 N N . TRP A 1 104 ? -0.648 5.478 6.874 1.00 97.62 104 TRP A N 1
ATOM 791 C CA . TRP A 1 104 ? 0.483 4.892 7.587 1.00 97.62 104 TRP A CA 1
ATOM 792 C C . TRP A 1 104 ? 0.909 3.636 6.850 1.00 97.62 104 TRP A C 1
ATOM 794 O O . TRP A 1 104 ? 0.060 2.830 6.470 1.00 97.62 104 TRP A O 1
ATOM 804 N N . ALA A 1 105 ? 2.210 3.452 6.666 1.00 96.88 105 ALA A N 1
ATOM 805 C CA . ALA A 1 105 ? 2.724 2.317 5.917 1.00 96.88 105 ALA A CA 1
ATOM 806 C C . ALA A 1 105 ? 4.007 1.746 6.500 1.00 96.88 105 ALA A C 1
ATOM 808 O O . ALA A 1 105 ? 4.697 2.368 7.310 1.00 96.88 105 ALA A O 1
ATOM 809 N N . VAL A 1 106 ? 4.353 0.569 6.001 1.00 95.44 106 VAL A N 1
ATOM 810 C CA . VAL A 1 106 ? 5.711 0.048 5.999 1.00 95.44 106 VAL A CA 1
ATOM 811 C C . VAL A 1 106 ? 6.196 0.047 4.556 1.00 95.44 106 VAL A C 1
ATOM 813 O O . VAL A 1 106 ? 5.582 -0.585 3.698 1.00 95.44 106 VAL A O 1
ATOM 816 N N . ASP A 1 107 ? 7.301 0.740 4.293 1.00 94.94 107 ASP A N 1
ATOM 817 C CA . ASP A 1 107 ? 8.053 0.586 3.050 1.00 94.94 107 ASP A CA 1
ATOM 818 C C . ASP A 1 107 ? 8.920 -0.671 3.174 1.00 94.94 107 ASP A C 1
ATOM 820 O O . ASP A 1 107 ? 9.872 -0.725 3.959 1.00 94.94 107 ASP A O 1
ATOM 824 N N . LEU A 1 108 ? 8.549 -1.702 2.423 1.00 93.75 108 LEU A N 1
ATOM 825 C CA . LEU A 1 108 ? 9.178 -3.015 2.389 1.00 93.75 108 LEU A CA 1
ATOM 826 C C . LEU A 1 108 ? 10.561 -2.982 1.733 1.00 93.75 108 LEU A C 1
ATOM 828 O O . LEU A 1 108 ? 11.381 -3.855 2.029 1.00 93.75 108 LEU A O 1
ATOM 832 N N . SER A 1 109 ? 10.826 -2.004 0.863 1.00 91.19 109 SER A N 1
ATOM 833 C CA . SER A 1 109 ? 12.108 -1.861 0.168 1.00 91.19 109 SER A CA 1
ATOM 834 C C . SER A 1 109 ? 13.183 -1.336 1.118 1.00 91.19 109 SER A C 1
ATOM 836 O O . SER A 1 109 ? 14.294 -1.860 1.136 1.00 91.19 109 SER A O 1
ATOM 838 N N . VAL A 1 110 ? 12.843 -0.368 1.979 1.00 90.81 110 VAL A N 1
ATOM 839 C CA . VAL A 1 110 ? 13.788 0.215 2.959 1.00 90.81 110 VAL A CA 1
ATOM 840 C C . VAL A 1 110 ? 13.576 -0.248 4.404 1.00 90.81 110 VAL A C 1
ATOM 842 O O . VAL A 1 110 ? 14.349 0.121 5.290 1.00 90.81 110 VAL A O 1
ATOM 845 N N . ARG A 1 111 ? 12.547 -1.064 4.663 1.00 91.75 111 ARG A N 1
ATOM 846 C CA . ARG A 1 111 ? 12.170 -1.586 5.992 1.00 91.75 111 ARG A CA 1
ATOM 847 C C . ARG A 1 111 ? 11.924 -0.473 7.018 1.00 91.75 111 ARG A C 1
ATOM 849 O O . ARG A 1 111 ? 12.415 -0.513 8.152 1.00 91.75 111 ARG A O 1
ATOM 856 N N . ARG A 1 112 ? 11.177 0.554 6.610 1.00 92.44 112 ARG A N 1
ATOM 857 C CA . ARG A 1 112 ? 10.851 1.725 7.441 1.00 92.44 112 ARG A CA 1
ATOM 858 C C . ARG A 1 112 ? 9.348 1.867 7.613 1.00 92.44 112 ARG A C 1
ATOM 860 O O . ARG A 1 112 ? 8.596 1.632 6.676 1.00 92.44 112 ARG A O 1
ATOM 867 N N . ALA A 1 113 ? 8.930 2.302 8.798 1.00 95.06 113 ALA A N 1
ATOM 868 C CA . ALA A 1 113 ? 7.588 2.836 8.989 1.00 95.06 113 ALA A CA 1
ATOM 869 C C . ALA A 1 113 ? 7.522 4.235 8.360 1.00 95.06 113 ALA A C 1
ATOM 871 O O . ALA A 1 113 ? 8.441 5.034 8.565 1.00 95.06 113 ALA A O 1
ATOM 872 N N . VAL A 1 114 ? 6.457 4.524 7.616 1.00 95.56 114 VAL A N 1
ATOM 873 C CA . VAL A 1 114 ? 6.256 5.774 6.873 1.00 95.56 114 VAL A CA 1
ATOM 874 C C . VAL A 1 114 ? 4.941 6.423 7.297 1.00 95.56 114 VAL A C 1
ATOM 876 O O . VAL A 1 114 ? 3.899 5.766 7.321 1.00 95.56 114 VAL A O 1
ATOM 879 N N . HIS A 1 115 ? 4.987 7.711 7.634 1.00 97.00 115 HIS A N 1
ATOM 880 C CA . HIS A 1 115 ? 3.811 8.525 7.939 1.00 97.00 115 HIS A CA 1
ATOM 881 C C . HIS A 1 115 ? 4.123 10.013 7.760 1.00 97.00 115 HIS A C 1
ATOM 883 O O . HIS A 1 115 ? 5.188 10.470 8.177 1.00 97.00 115 HIS A O 1
ATOM 889 N N . ALA A 1 116 ? 3.188 10.772 7.179 1.00 96.25 116 ALA A N 1
ATOM 890 C CA . ALA A 1 116 ? 3.357 12.189 6.865 1.00 96.25 116 ALA A CA 1
ATOM 891 C C . ALA A 1 116 ? 4.694 12.491 6.152 1.00 96.25 116 ALA A C 1
ATOM 893 O O . ALA A 1 116 ? 5.375 13.456 6.490 1.00 96.25 116 ALA A O 1
ATOM 894 N N . ALA A 1 117 ? 5.081 11.627 5.203 1.00 93.62 117 ALA A N 1
ATOM 895 C CA . ALA A 1 117 ? 6.362 11.646 4.475 1.00 93.62 117 ALA A CA 1
ATOM 896 C C . ALA A 1 117 ? 7.628 11.399 5.327 1.00 93.62 117 ALA A C 1
ATOM 898 O O . ALA A 1 117 ? 8.722 11.245 4.786 1.00 93.62 117 ALA A O 1
ATOM 899 N N . GLY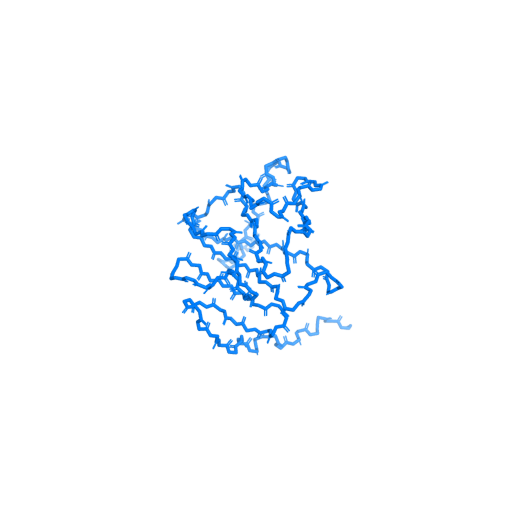 A 1 118 ? 7.499 11.311 6.651 1.00 94.19 118 GLY A N 1
ATOM 900 C CA . GLY A 1 118 ? 8.583 10.952 7.554 1.00 94.19 118 GLY A CA 1
ATOM 901 C C . GLY A 1 118 ? 8.815 9.444 7.595 1.00 94.19 118 GLY A C 1
ATOM 902 O O . GLY A 1 118 ? 7.880 8.652 7.468 1.00 94.19 118 GLY A O 1
ATOM 903 N N . GLN A 1 119 ? 10.066 9.044 7.823 1.00 93.62 119 GLN A N 1
ATOM 904 C CA . GLN A 1 119 ? 10.455 7.642 7.962 1.00 93.62 119 GLN A CA 1
ATOM 905 C C . GLN A 1 119 ? 11.063 7.371 9.336 1.00 93.62 119 GLN A C 1
ATOM 907 O O . GLN A 1 119 ? 11.908 8.121 9.823 1.00 93.62 119 GLN A O 1
ATOM 912 N N . LYS A 1 120 ? 10.673 6.254 9.950 1.00 92.38 120 LYS A N 1
ATOM 913 C CA . LYS A 1 120 ? 11.259 5.754 11.199 1.00 92.38 120 LYS A CA 1
ATOM 914 C C . LYS A 1 120 ? 11.720 4.317 11.014 1.00 92.38 120 LYS A C 1
ATOM 916 O O . LYS A 1 120 ? 11.164 3.570 10.208 1.00 92.38 120 LYS A O 1
ATOM 921 N N . LYS A 1 121 ? 12.769 3.915 11.743 1.00 88.31 121 LYS A N 1
ATOM 922 C CA . LYS A 1 121 ? 13.149 2.496 11.802 1.00 88.31 121 LYS A CA 1
ATOM 923 C C . LYS A 1 121 ? 11.937 1.730 12.324 1.00 88.31 121 LYS A C 1
ATOM 925 O O . LYS A 1 121 ? 11.396 2.096 13.365 1.00 88.31 121 LYS A O 1
ATOM 930 N N . TYR A 1 122 ? 11.491 0.726 11.580 1.00 71.81 122 TYR A N 1
ATOM 931 C CA . TYR A 1 122 ? 10.460 -0.163 12.091 1.00 71.81 122 TYR A CA 1
ATOM 932 C C . TYR A 1 122 ? 11.005 -0.840 13.365 1.00 71.81 122 TYR A C 1
ATOM 934 O O . TYR A 1 122 ? 12.189 -1.205 13.362 1.00 71.81 122 TYR A O 1
ATOM 942 N N . PRO A 1 123 ? 10.227 -0.967 14.458 1.00 64.88 123 PRO A N 1
ATOM 943 C CA . PRO A 1 123 ? 10.700 -1.637 15.663 1.00 64.88 123 PRO A CA 1
ATOM 944 C C . PRO A 1 123 ? 11.242 -3.022 15.307 1.00 64.88 123 PRO A C 1
ATOM 946 O O . PRO A 1 123 ? 10.579 -3.797 14.618 1.00 64.88 123 PRO A O 1
ATOM 949 N N . SER A 1 124 ? 12.453 -3.346 15.755 1.00 56.47 124 SER A N 1
ATOM 950 C CA . SER A 1 124 ? 13.007 -4.696 15.643 1.00 56.47 124 SER A CA 1
ATOM 951 C C . SER A 1 124 ? 12.328 -5.602 16.672 1.00 56.47 124 SER A C 1
ATOM 953 O O . SER A 1 124 ? 12.961 -6.051 17.618 1.00 56.47 124 SER A O 1
ATOM 955 N N . THR A 1 125 ? 11.017 -5.805 16.554 1.00 50.72 125 THR A N 1
ATOM 956 C CA . THR A 1 125 ? 10.242 -6.657 17.470 1.00 50.72 125 THR A CA 1
ATOM 957 C C . THR A 1 125 ? 10.184 -8.112 17.023 1.00 50.72 125 THR A C 1
ATOM 959 O O . THR A 1 125 ? 9.682 -8.950 17.761 1.00 50.72 125 THR A O 1
ATOM 962 N N . GLN A 1 126 ? 10.758 -8.461 15.868 1.00 50.12 126 GLN A N 1
ATOM 963 C CA . GLN A 1 126 ? 10.980 -9.862 15.518 1.00 50.12 126 GLN A CA 1
ATOM 964 C C . GLN A 1 126 ? 12.263 -10.368 16.182 1.00 50.12 126 GLN A C 1
ATOM 966 O O . GLN A 1 126 ? 13.294 -10.542 15.535 1.00 50.12 126 GLN A O 1
ATOM 971 N N . VAL A 1 127 ? 12.190 -10.656 17.483 1.00 47.50 127 VAL A N 1
ATOM 972 C CA . VAL A 1 127 ? 12.932 -11.819 17.975 1.00 47.50 127 VAL A CA 1
ATOM 973 C C . VAL A 1 127 ? 12.320 -12.997 17.230 1.00 47.50 127 VAL A C 1
ATOM 975 O O . VAL A 1 127 ? 11.109 -13.211 17.295 1.00 47.50 127 VAL A O 1
ATOM 978 N N . ARG A 1 128 ? 13.128 -13.709 16.443 1.00 44.28 128 ARG A N 1
ATOM 979 C CA . ARG A 1 128 ? 12.720 -14.991 15.871 1.00 44.28 128 ARG A CA 1
ATOM 980 C C . ARG A 1 128 ? 12.328 -15.872 17.058 1.00 44.28 128 ARG A C 1
ATOM 982 O O . ARG A 1 128 ? 13.204 -16.355 17.765 1.00 44.28 128 ARG A O 1
ATOM 989 N N . ILE A 1 129 ? 11.034 -16.059 17.301 1.00 52.44 129 ILE A N 1
ATOM 990 C CA . ILE A 1 129 ? 10.595 -17.192 18.106 1.00 52.44 129 ILE A CA 1
ATOM 991 C C . ILE A 1 129 ? 10.821 -18.384 17.185 1.00 52.44 129 ILE A C 1
ATOM 993 O O . ILE A 1 129 ? 10.028 -18.651 16.286 1.00 52.44 129 ILE A O 1
ATOM 997 N N . SER A 1 130 ? 11.982 -19.018 17.319 1.00 46.00 130 SER A N 1
ATOM 998 C CA . SER A 1 130 ? 12.210 -20.356 16.797 1.00 46.00 130 SER A CA 1
ATOM 999 C C . SER A 1 130 ? 11.203 -21.264 17.493 1.00 46.00 130 SER A C 1
ATOM 1001 O O . SER A 1 130 ? 11.416 -21.681 18.629 1.00 46.00 130 SER A O 1
ATOM 1003 N N . ALA A 1 131 ? 10.055 -21.468 16.853 1.00 46.16 131 ALA A N 1
ATOM 1004 C CA . ALA A 1 131 ? 9.081 -22.445 17.292 1.00 46.16 131 ALA A CA 1
ATOM 1005 C C . ALA A 1 131 ? 9.731 -23.832 17.172 1.00 46.16 131 ALA A C 1
ATOM 1007 O O . ALA A 1 131 ? 10.138 -24.212 16.080 1.00 46.16 131 ALA A O 1
ATOM 1008 N N . PHE A 1 132 ? 9.878 -24.481 18.329 1.00 48.56 132 PHE A N 1
ATOM 1009 C CA . PHE A 1 132 ? 10.028 -25.916 18.591 1.00 48.56 132 PHE A CA 1
ATOM 1010 C C . PHE A 1 132 ? 10.741 -26.765 17.520 1.00 48.56 132 PHE A C 1
ATOM 1012 O O . PHE A 1 132 ? 10.164 -27.094 16.485 1.00 48.56 132 PHE A O 1
ATOM 1019 N N . SER A 1 133 ? 11.982 -27.157 17.832 1.00 43.53 133 SER A N 1
ATOM 1020 C CA . SER A 1 133 ? 12.622 -28.373 17.309 1.00 43.53 133 SER A CA 1
ATOM 1021 C C . SER A 1 133 ? 12.030 -29.616 17.956 1.00 43.53 133 SER A C 1
ATOM 1023 O O . SER A 1 133 ? 11.832 -29.542 19.193 1.00 43.53 133 SER A O 1
#

Secondary structure (DSSP, 8-state):
-PPPPPTT-------S-GGG--EEEE-TTEEEEETTEEEE----SSEEE-EEES----SS---------GGG--S--EEEEE-TTS-SEEESSS--TTSSTTEEEEETTTTEEEETTEEEEPP----------

Radius of gyration: 17.5 Å; chains: 1; bounding box: 32×41×51 Å

Organism: NCBI:txid1093978

InterPro domains:
  IPR013320 Concanavalin A-like lectin/glucanase domain superfamily [SSF49899] (37-123)
  IPR043136 B30.2/SPRY domain superfamily [G3DSA:2.60.120.920] (27-128)
  IPR050672 F-box/SPRY and SOCS box protein families [PTHR12245] (38-125)

Sequence (133 aa):
MKEPVPMWIYTAKLPDDPSNHKFAAMSSGMQQLGPNTVARHRTGKFDTDAARWKEGFSSGKHVFEVVFPVAQRGIHASVGVGHDNVPLTVNKSISLVGNCKQSWAVDLSVRRAVHAAGQKKYPSTQVRISAFS

pLDDT: mean 84.83, std 15.2, range [43.53, 97.94]